Protein 6UMU (pdb70)

Secondary structure (DSSP, 8-state):
-PPPEEE-SEEEEETTS-EEEEEE----SS-EEEEEEE---EEEEEESPP-SS-----SEEEEE-TTSSEEEEEESS--GGG-EEEEEEEEE-SSS-EEEEPPPEEEEEE--

Radius of gyration: 13.95 Å; Cα contacts (8 Å, |Δi|>4): 363; chains: 1; bounding box: 23×40×31 Å

GO terms:
  GO:0004888 transmembrane signaling receptor activity (F, IDA)
  GO:0005886 plasma membrane (C, IDA)
  GO:0038023 signaling receptor activity (F, IDA)
  GO:0050860 negative regulation of T cell receptor signaling pathway (P, IDA)
  GO:0050868 negative regulation of T cell activation (P, IDA)
  GO:0005886 plasma membrane (C, IC)
  GO:0050728 negative regulation of inflammatory response (P, IC)
  GO:0002841 negative regulation of T cell mediated immune response to tumor cell (P, IDA)
  GO:0005515 protein binding (F, IPI)
  GO:0006915 apoptotic process (P, TAS)
  GO:0006959 humoral immune response (P, TAS)
  GO:0005886 plasma membrane (C, TAS)

CATH classification: 2.60.40.10

B-factor: mean 23.41, std 10.54, range [9.98, 69.11]

Foldseek 3Di:
DDWWAKDDQEAEEAAQAKDKIKIFADDDPADKKKFKFFDVTDTQAIPPGDPVDDDDDHQWDWAQDPVRGMIITMGGRDHQVNWGKMWMWMFTPPPDTDIHIHDIHTYGYHYD

InterPro domains:
  IPR003599 Immunoglobulin domain subtype [SM00409] (39-145)
  IPR007110 Immunoglobulin-like domain [PS50835] (35-145)
  IPR013106 Immunoglobulin V-set domain [PF07686] (39-144)
  IPR013106 Immunoglobulin V-set domain [SM00406] (49-125)
  IPR013783 Immunoglobulin-like fold [G3DSA:2.60.40.10] (24-150)
  IPR036179 Immunoglobulin-like domain superfamily [SSF48726] (37-146)
  IPR042379 Programmed cell death protein 1 [PTHR15264] (1-281)

Structure (mmCIF, N/CA/C/O backbone):
data_6UMU
#
_entry.id   6UMU
#
_cell.length_a   46.172
_cell.length_b   46.172
_cell.length_c   89.270
_cell.angle_alpha   90.000
_cell.angle_beta   90.000
_cell.angle_gamma   120.000
#
_symmetry.space_group_name_H-M   'P 32 2 1'
#
loop_
_entity.id
_entity.type
_entity.pdbx_description
1 polymer 'Programmed cell death protein 1'
2 non-polymer 'CHLORIDE ION'
3 water water
#
loop_
_atom_site.group_PDB
_atom_site.id
_atom_site.type_symbol
_atom_site.label_atom_id
_atom_site.label_alt_id
_atom_site.label_comp_id
_atom_site.label_asym_id
_atom_site.label_entity_id
_atom_site.label_seq_id
_atom_site.pdbx_PDB_ins_code
_atom_site.Cartn_x
_atom_site.Cartn_y
_atom_site.Cartn_z
_atom_site.occupancy
_atom_site.B_iso_or_equiv
_atom_site.auth_seq_id
_atom_site.auth_comp_id
_atom_site.auth_asym_id
_atom_site.auth_atom_id
_atom_site.pdbx_PDB_model_num
ATOM 1 N N . MET A 1 1 ? 78.909 75.195 115.710 1.00 37.88 32 MET A N 1
ATOM 2 C CA A MET A 1 1 ? 77.995 74.240 115.087 0.49 30.75 32 MET A CA 1
ATOM 3 C CA B MET A 1 1 ? 77.988 74.230 115.126 0.51 31.28 32 MET A CA 1
ATOM 4 C C . MET A 1 1 ? 78.636 72.854 114.996 1.00 31.86 32 MET A C 1
ATOM 5 O O . MET A 1 1 ? 79.830 72.727 114.713 1.00 33.51 32 MET A O 1
ATOM 14 N N . ASN A 1 2 ? 77.838 71.825 115.236 1.00 27.27 33 ASN A N 1
ATOM 15 C CA . ASN A 1 2 ? 78.278 70.448 115.106 1.00 25.75 33 ASN A CA 1
ATOM 16 C C . ASN A 1 2 ? 77.907 69.965 113.725 1.00 22.88 33 ASN A C 1
ATOM 17 O O . ASN A 1 2 ? 76.936 70.447 113.146 1.00 27.75 33 ASN A O 1
ATOM 22 N N . PRO A 1 3 ? 78.655 68.998 113.179 1.00 18.36 34 PRO A N 1
ATOM 23 C CA A PRO A 1 3 ? 78.235 68.417 111.903 0.47 16.78 34 PRO A CA 1
ATOM 24 C CA B PRO A 1 3 ? 78.196 68.473 111.896 0.53 16.26 34 PRO A CA 1
ATOM 25 C C . PRO A 1 3 ? 76.953 67.611 112.049 1.00 15.80 34 PRO A C 1
ATOM 26 O O . PRO A 1 3 ? 76.706 67.033 113.102 1.00 18.22 34 PRO A O 1
ATOM 33 N N . PRO A 1 4 ? 76.153 67.545 110.992 1.00 14.87 35 PRO A N 1
ATOM 34 C CA . PRO A 1 4 ? 75.029 66.611 110.996 1.00 15.01 35 PRO A CA 1
ATOM 35 C C . PRO A 1 4 ? 75.547 65.175 110.811 1.00 14.70 35 PRO A C 1
ATOM 36 O O . PRO A 1 4 ? 76.677 64.987 110.362 1.00 15.42 35 PRO A O 1
ATOM 40 N N . THR A 1 5 ? 74.718 64.185 111.117 1.00 15.08 36 THR A N 1
ATOM 41 C CA . THR A 1 5 ? 75.023 62.793 110.803 1.00 16.35 36 THR A CA 1
ATOM 42 C C . THR A 1 5 ? 74.028 62.296 109.759 1.00 15.16 36 THR A C 1
ATOM 43 O O . THR A 1 5 ? 72.916 62.814 109.646 1.00 18.63 36 THR A O 1
ATOM 47 N N . PHE A 1 6 ? 74.431 61.308 108.976 1.00 14.36 37 PHE A N 1
ATOM 48 C CA . PHE A 1 6 ? 73.640 60.887 107.830 1.00 13.70 37 PHE A CA 1
ATOM 49 C C . PHE A 1 6 ? 73.624 59.369 107.792 1.00 14.15 37 PHE A C 1
ATOM 50 O O . PHE A 1 6 ? 74.684 58.740 107.782 1.00 17.72 37 PHE A O 1
ATOM 58 N N . SER A 1 7 ? 72.431 58.785 107.767 1.00 14.16 38 SER A N 1
ATOM 59 C CA A SER A 1 7 ? 72.288 57.343 107.907 0.56 15.15 38 SER A CA 1
ATOM 60 C CA B SER A 1 7 ? 72.260 57.348 107.941 0.16 15.76 38 SER A CA 1
ATOM 61 C CA C SER A 1 7 ? 72.263 57.344 107.930 0.28 15.41 38 SER A CA 1
ATOM 62 C C . SER A 1 7 ? 71.160 56.826 107.016 1.00 14.91 38 SER A C 1
ATOM 63 O O . SER A 1 7 ? 70.289 57.574 106.613 1.00 15.97 38 SER A O 1
ATOM 70 N N . PRO A 1 8 ? 71.197 55.524 106.669 1.00 16.19 39 PRO A N 1
ATOM 71 C CA . PRO A 1 8 ? 72.243 54.535 106.948 1.00 16.60 39 PRO A CA 1
ATOM 72 C C . PRO A 1 8 ? 73.419 54.778 106.016 1.00 15.97 39 PRO A C 1
ATOM 73 O O . PRO A 1 8 ? 73.264 55.425 104.971 1.00 16.75 39 PRO A O 1
ATOM 77 N N . ALA A 1 9 ? 74.581 54.258 106.377 1.00 16.67 40 ALA A N 1
ATOM 78 C CA . ALA A 1 9 ? 75.768 54.444 105.561 1.00 16.37 40 ALA A CA 1
ATOM 79 C C . ALA A 1 9 ? 75.627 53.797 104.190 1.00 15.01 40 ALA A C 1
ATOM 80 O O . ALA A 1 9 ? 76.222 54.262 103.222 1.00 15.34 40 ALA A O 1
ATOM 82 N N . LEU A 1 10 ? 74.855 52.717 104.120 1.00 15.59 41 LEU A N 1
ATOM 83 C CA . LEU A 1 10 ? 74.588 52.042 102.856 1.00 15.63 41 LEU A CA 1
ATOM 84 C C . LEU A 1 10 ? 73.105 51.734 102.800 1.00 14.98 41 LEU A C 1
ATOM 85 O O . LEU A 1 10 ? 72.569 51.088 103.699 1.00 18.14 41 LEU A O 1
ATOM 90 N N . LEU A 1 11 ? 72.452 52.211 101.750 1.00 14.97 42 LEU A N 1
ATOM 91 C CA . LEU A 1 11 ? 71.040 51.961 101.525 1.00 15.55 42 LEU A CA 1
ATOM 92 C C . LEU A 1 11 ? 70.899 51.271 100.172 1.00 14.15 42 LEU A C 1
ATOM 93 O O . LEU A 1 11 ? 71.321 51.808 99.151 1.00 15.43 42 LEU A O 1
ATOM 98 N N . VAL A 1 12 ? 70.315 50.078 100.172 1.00 15.80 43 VAL A N 1
ATOM 99 C CA . VAL A 1 12 ? 70.124 49.313 98.949 1.00 16.71 43 VAL A CA 1
ATOM 100 C C . VAL A 1 12 ? 68.630 49.186 98.706 1.00 16.06 43 VAL A C 1
ATOM 101 O O . VAL A 1 12 ? 67.887 48.701 99.568 1.00 19.81 43 VAL A O 1
ATOM 105 N N . VAL A 1 13 ? 68.188 49.625 97.535 1.00 15.96 44 VAL A N 1
ATOM 106 C CA . VAL A 1 13 ? 66.786 49.525 97.156 1.00 16.74 44 VAL A CA 1
ATOM 107 C C . VAL A 1 13 ? 66.691 49.006 95.727 1.00 16.45 44 VAL A C 1
ATOM 108 O O . VAL A 1 13 ? 67.665 49.018 94.985 1.00 19.18 44 VAL A O 1
ATOM 112 N N A THR A 1 14 ? 65.497 48.571 95.351 0.71 16.45 45 THR A N 1
ATOM 113 N N B THR A 1 14 ? 65.522 48.507 95.349 0.29 19.88 45 THR A N 1
ATOM 114 C CA A THR A 1 14 ? 65.228 48.128 93.991 0.71 18.16 45 THR A CA 1
ATOM 115 C CA B THR A 1 14 ? 65.315 48.117 93.963 0.29 21.66 45 THR A CA 1
ATOM 116 C C A THR A 1 14 ? 64.713 49.293 93.160 0.71 17.67 45 THR A C 1
ATOM 117 C C B THR A 1 14 ? 64.831 49.328 93.188 0.29 19.03 45 THR A C 1
ATOM 118 O O A THR A 1 14 ? 63.957 50.122 93.664 0.71 15.17 45 THR A O 1
ATOM 119 O O B THR A 1 14 ? 64.225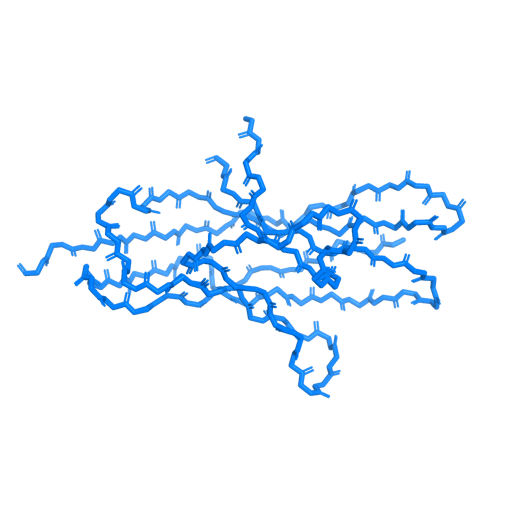 50.234 93.760 0.29 25.66 45 THR A O 1
ATOM 126 N N A GLU A 1 15 ? 65.114 49.353 91.891 0.71 17.63 46 GLU A N 1
ATOM 127 N N B GLU A 1 15 ? 65.079 49.332 91.912 0.29 19.95 46 GLU A N 1
ATOM 128 C CA A GLU A 1 15 ? 64.605 50.416 91.037 0.71 18.78 46 GLU A CA 1
ATOM 129 C CA B GLU A 1 15 ? 64.579 50.340 91.043 0.29 19.89 46 GLU A CA 1
ATOM 130 C C A GLU A 1 15 ? 63.082 50.480 91.088 0.71 16.75 46 GLU A C 1
ATOM 131 C C B GLU A 1 15 ? 63.075 50.471 91.126 0.29 18.27 46 GLU A C 1
ATOM 132 O O A GLU A 1 15 ? 62.386 49.461 91.045 0.71 18.68 46 GLU A O 1
ATOM 133 O O B GLU A 1 15 ? 62.393 49.480 91.117 0.29 21.67 46 GLU A O 1
ATOM 144 N N . GLY A 1 16 ? 62.578 51.700 91.211 1.00 16.83 47 GLY A N 1
ATOM 145 C CA . GLY A 1 16 ? 61.157 51.931 91.349 1.00 17.00 47 GLY A CA 1
ATOM 146 C C . GLY A 1 16 ? 60.739 52.183 92.791 1.00 16.71 47 GLY A C 1
ATOM 147 O O . GLY A 1 16 ? 59.705 52.807 93.037 1.00 17.82 47 GLY A O 1
ATOM 148 N N . ASP A 1 17 ? 61.524 51.706 93.758 1.00 16.20 48 ASP A N 1
ATOM 149 C CA . ASP A 1 17 ? 61.227 51.956 95.169 1.00 14.96 48 ASP A CA 1
ATOM 150 C C . ASP A 1 17 ? 61.540 53.383 95.542 1.00 14.98 48 ASP A C 1
ATOM 151 O O . ASP A 1 17 ? 62.274 54.085 94.853 1.00 17.23 48 ASP A O 1
ATOM 156 N N . ASN A 1 18 ? 61.035 53.812 96.688 1.00 14.25 49 ASN A N 1
ATOM 157 C CA A ASN A 1 18 ? 61.504 55.031 97.329 0.79 14.54 49 ASN A CA 1
ATOM 158 C CA B ASN A 1 18 ? 61.547 55.049 97.237 0.21 15.93 49 ASN 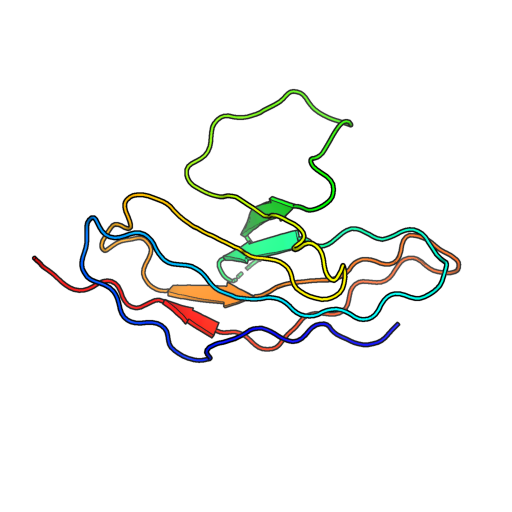A CA 1
ATOM 159 C C . ASN A 1 18 ? 62.763 54.746 98.109 1.00 14.83 49 ASN A C 1
ATOM 160 O O . ASN A 1 18 ? 63.021 53.609 98.464 1.00 16.68 49 ASN A O 1
ATOM 169 N N . ALA A 1 19 ? 63.545 55.770 98.395 1.00 14.97 50 ALA A N 1
ATOM 170 C CA . ALA A 1 19 ? 64.733 55.609 99.215 1.00 15.39 50 ALA A CA 1
ATOM 171 C C . ALA A 1 19 ? 64.804 56.796 100.149 1.00 13.56 50 ALA A C 1
ATOM 172 O O . ALA A 1 19 ? 64.684 57.940 99.717 1.00 16.01 50 ALA A O 1
ATOM 174 N N . THR A 1 20 ? 65.032 56.531 101.430 1.00 12.96 51 THR A N 1
ATOM 175 C CA . THR A 1 20 ? 65.076 57.587 102.423 1.00 13.04 51 THR A CA 1
ATOM 176 C C . THR A 1 20 ? 66.290 57.466 103.330 1.00 12.69 51 THR A C 1
ATOM 177 O O . THR A 1 20 ? 66.484 56.453 103.997 1.00 14.73 51 THR A O 1
ATOM 181 N N . PHE A 1 21 ? 67.099 58.517 103.341 1.00 12.45 52 PHE A N 1
ATOM 182 C CA . PHE A 1 21 ? 68.149 58.690 104.333 1.00 12.35 52 PHE A CA 1
ATOM 183 C C . PHE A 1 21 ? 67.637 59.574 105.461 1.00 11.78 52 PHE A C 1
ATOM 184 O O . PHE A 1 21 ? 66.713 60.363 105.272 1.00 13.68 52 PHE A O 1
ATOM 192 N N . THR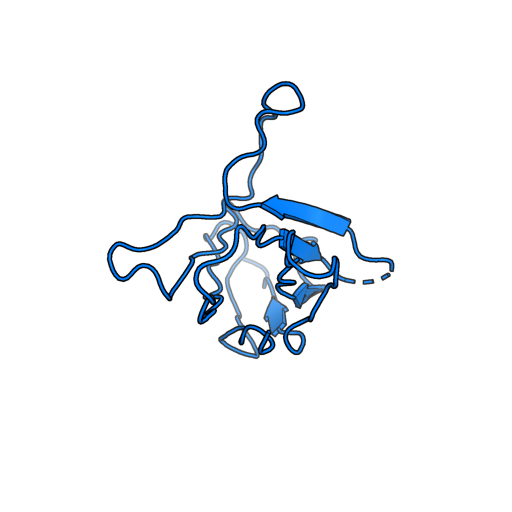 A 1 22 ? 68.267 59.457 106.624 1.00 13.11 53 THR A N 1
ATOM 193 C CA . THR A 1 22 ? 67.961 60.342 107.741 1.00 14.27 53 THR A CA 1
ATOM 194 C C . THR A 1 22 ? 69.175 61.189 108.078 1.00 13.81 53 THR A C 1
ATOM 195 O O . THR A 1 22 ? 70.271 60.66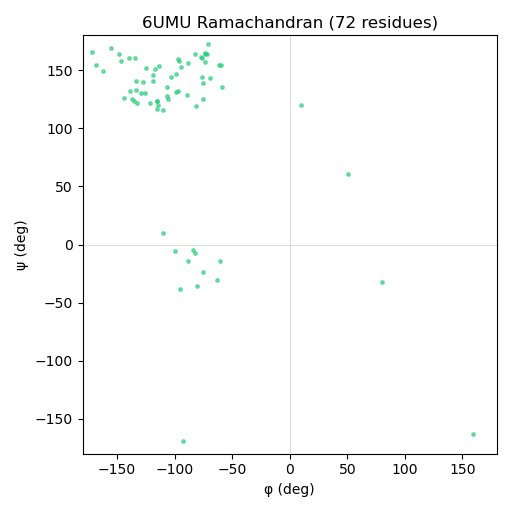5 108.336 1.00 14.96 53 THR A O 1
ATOM 199 N N . CYS A 1 23 ? 68.980 62.502 108.044 1.00 14.25 54 CYS A N 1
ATOM 200 C CA A CYS A 1 23 ? 69.994 63.454 108.488 0.71 15.23 54 CYS A CA 1
ATOM 201 C CA B CYS A 1 23 ? 69.994 63.439 108.493 0.29 15.64 54 CYS A CA 1
ATOM 202 C C . CYS A 1 23 ? 69.602 63.910 109.883 1.00 15.35 54 CYS A C 1
ATOM 203 O O . CYS A 1 23 ? 68.469 64.334 110.093 1.00 18.07 54 CYS A O 1
ATOM 208 N N . SER A 1 24 ? 70.526 63.806 110.831 1.00 15.37 55 SER A N 1
ATOM 209 C CA A SER A 1 24 ? 70.266 64.254 112.192 0.78 15.56 55 SER A CA 1
ATOM 210 C CA B SER A 1 24 ? 70.282 64.241 112.201 0.22 20.24 55 SER A CA 1
ATOM 211 C C . SER A 1 24 ? 71.142 65.460 112.496 1.00 16.48 55 SER A C 1
ATOM 212 O O . SER A 1 24 ? 72.350 65.437 112.281 1.00 17.81 55 SER A O 1
ATOM 217 N N . PHE A 1 25 ? 70.531 66.530 112.985 1.00 15.78 56 PHE A N 1
ATOM 218 C CA . PHE A 1 25 ? 71.276 67.759 113.197 1.00 14.92 56 PHE A CA 1
ATOM 219 C C . PHE A 1 25 ? 70.784 68.461 114.429 1.00 17.96 56 PHE A C 1
ATOM 220 O O . PHE A 1 25 ? 69.590 68.729 114.551 1.00 19.12 56 PHE A O 1
ATOM 228 N N . SER A 1 26 ? 71.717 68.753 115.329 1.00 18.02 57 SER A N 1
ATOM 229 C CA A SER A 1 26 ? 71.423 69.491 116.554 0.77 22.72 57 SER A CA 1
ATOM 230 C CA B SER A 1 26 ? 71.420 69.486 116.550 0.23 23.72 57 SER A CA 1
ATOM 231 C C . SER A 1 26 ? 71.786 70.943 116.340 1.00 23.95 57 SER A C 1
ATOM 232 O O . SER A 1 26 ? 72.963 71.288 116.247 1.00 28.67 57 SER A O 1
ATOM 237 N N . ASN A 1 27 ? 70.768 71.791 116.263 1.00 24.93 58 ASN A N 1
ATOM 238 C CA . ASN A 1 27 ? 70.970 73.202 115.979 1.00 24.89 58 ASN A CA 1
ATOM 239 C C . ASN A 1 27 ? 71.354 73.991 117.220 1.00 23.37 58 ASN A C 1
ATOM 240 O O . ASN A 1 27 ? 71.189 73.518 118.344 1.00 27.11 58 ASN A O 1
ATOM 244 N N . THR A 1 28 ? 71.881 75.192 117.011 1.00 22.79 59 THR A N 1
ATOM 245 C CA . THR A 1 28 ? 72.007 76.168 118.077 1.00 24.12 59 THR A CA 1
ATOM 246 C C . THR A 1 28 ? 70.733 76.974 117.958 1.00 19.72 59 THR A C 1
ATOM 247 O O . THR A 1 28 ? 69.822 76.582 117.228 1.00 26.47 59 THR A O 1
ATOM 250 N N . SER A 1 29 ? 70.659 78.091 118.656 1.00 23.62 60 SER A N 1
ATOM 251 C CA A SER A 1 29 ? 69.477 78.931 118.566 0.91 29.40 60 SER A CA 1
ATOM 252 C CA B SER A 1 29 ? 69.495 78.964 118.584 0.09 26.73 60 SER A CA 1
ATOM 253 C C . SER A 1 29 ? 69.462 79.724 117.267 1.00 24.75 60 SER A C 1
ATOM 254 O O . SER A 1 29 ? 68.482 80.399 116.961 1.00 28.56 60 SER A O 1
ATOM 259 N N . GLU A 1 30 ? 70.541 79.620 116.497 1.00 20.99 61 GLU A N 1
ATOM 260 C CA . GLU A 1 30 ? 70.682 80.431 115.297 1.00 22.03 61 GLU A CA 1
ATOM 261 C C . GLU A 1 30 ? 70.069 79.789 114.059 1.00 17.74 61 GLU A C 1
ATOM 262 O O . GLU A 1 30 ? 69.922 78.569 113.979 1.00 17.86 61 GLU A O 1
ATOM 267 N N . SER A 1 31 ? 69.721 80.633 113.095 1.00 18.16 62 SER A N 1
ATOM 268 C CA A SER A 1 31 ? 69.160 80.196 111.815 0.84 17.43 62 SER A CA 1
ATOM 269 C CA B SER A 1 31 ? 69.143 80.170 111.842 0.16 17.49 62 SER A CA 1
ATOM 270 C C . SER A 1 31 ? 70.110 79.264 111.090 1.00 14.71 62 SER A C 1
ATOM 271 O O . SER A 1 31 ? 71.315 79.448 111.147 1.00 15.97 62 SER A O 1
ATOM 276 N N . PHE A 1 32 ? 69.559 78.286 110.382 1.00 14.78 63 PHE A N 1
ATOM 277 C CA . PHE A 1 32 ? 70.374 77.366 109.612 1.00 13.93 63 PHE A CA 1
ATOM 278 C C . PHE A 1 32 ? 69.632 76.896 108.376 1.00 13.38 63 PHE A C 1
ATOM 279 O O . PHE A 1 32 ? 68.421 77.053 108.270 1.00 14.28 63 PHE A O 1
ATOM 287 N N . VAL A 1 33 ? 70.387 76.321 107.449 1.00 13.89 64 VAL A N 1
ATOM 288 C CA . VAL A 1 33 ? 69.842 75.618 106.293 1.00 13.59 64 VAL A CA 1
ATOM 289 C C . VAL A 1 33 ? 70.497 74.244 106.268 1.00 12.85 64 VAL A C 1
ATOM 290 O O . VAL A 1 33 ? 71.683 74.104 106.576 1.00 14.71 64 VAL A O 1
ATOM 294 N N . LEU A 1 34 ? 69.709 73.230 105.941 1.00 13.31 65 LEU A N 1
ATOM 295 C CA A LEU A 1 34 ? 70.221 71.884 105.802 0.73 13.54 65 LEU A CA 1
ATOM 296 C CA B LEU A 1 34 ? 70.206 71.869 105.784 0.27 16.45 65 LEU A CA 1
ATOM 297 C C . LEU A 1 34 ? 70.026 71.455 104.347 1.00 14.47 65 LEU A C 1
ATOM 298 O O . LEU A 1 34 ? 68.898 71.352 103.873 1.00 17.15 65 LEU A O 1
ATOM 307 N N . ASN A 1 35 ? 71.133 71.229 103.651 1.00 14.31 66 ASN A N 1
ATOM 308 C CA . ASN A 1 35 ? 71.105 70.858 102.249 1.00 15.36 66 ASN A CA 1
ATOM 309 C C . ASN A 1 35 ? 71.382 69.361 102.106 1.00 14.40 66 ASN A C 1
ATOM 310 O O . ASN A 1 35 ? 72.203 68.783 102.842 1.00 16.44 66 ASN A O 1
ATOM 315 N N . TRP A 1 36 ? 70.722 68.738 101.138 1.00 12.75 67 TRP A N 1
ATOM 316 C CA . TRP A 1 36 ? 71.006 67.362 100.746 1.00 12.34 67 TRP A CA 1
ATOM 317 C C . TRP A 1 36 ? 71.748 67.412 99.428 1.00 12.12 67 TRP A C 1
ATOM 318 O O . TRP A 1 36 ? 71.255 68.022 98.487 1.00 12.76 67 TRP A O 1
ATOM 329 N N . TYR A 1 37 ? 72.924 66.784 99.370 1.00 12.48 68 TYR A N 1
ATOM 330 C CA . TYR A 1 37 ? 73.749 66.782 98.173 1.00 13.15 68 TYR A CA 1
ATOM 331 C C . TYR A 1 37 ? 73.969 65.385 97.631 1.00 12.46 68 TYR A C 1
ATOM 332 O O . TYR A 1 37 ? 74.116 64.411 98.386 1.00 13.68 68 TYR A O 1
ATOM 341 N N . ARG A 1 38 ? 74.047 65.292 96.309 1.00 13.12 69 ARG A N 1
ATOM 342 C CA . ARG A 1 38 ? 74.641 64.137 95.662 1.00 13.65 69 ARG A CA 1
ATOM 343 C C . ARG A 1 38 ? 76.071 64.515 95.332 1.00 15.57 69 ARG A C 1
ATOM 344 O O . ARG A 1 38 ? 76.319 65.587 94.782 1.00 17.91 69 ARG A O 1
ATOM 352 N N . MET A 1 39 ? 77.005 63.634 95.676 1.00 16.93 70 MET A N 1
ATOM 353 C CA A MET A 1 39 ? 78.443 63.891 95.587 0.74 19.88 70 MET A CA 1
ATOM 354 C CA B MET A 1 39 ? 78.408 63.972 95.506 0.26 25.11 70 MET A CA 1
ATOM 355 C C . MET A 1 39 ? 79.055 63.153 94.403 1.00 24.24 70 MET A C 1
ATOM 356 O O . MET A 1 39 ? 78.519 62.145 93.955 1.00 26.67 70 MET A O 1
ATOM 365 N N . GLN A 1 44 ? 82.467 67.453 93.351 1.00 65.58 75 GLN A N 1
ATOM 366 C CA . GLN A 1 44 ? 81.558 68.591 93.278 1.00 64.14 75 GLN A CA 1
ATOM 367 C C . GLN A 1 44 ? 80.156 68.203 93.734 1.00 61.67 75 GLN A C 1
ATOM 368 O O . GLN A 1 44 ? 79.533 67.314 93.156 1.00 59.81 75 GLN A O 1
ATOM 370 N N . PRO A 1 45 ? 79.659 68.865 94.784 1.00 47.65 76 PRO A N 1
ATOM 371 C CA . PRO A 1 45 ? 78.326 68.582 95.323 1.00 41.79 76 PRO A CA 1
ATOM 372 C C . PRO A 1 45 ? 77.209 69.141 94.450 1.00 34.74 76 PRO A C 1
ATOM 373 O O . PRO A 1 45 ? 77.317 70.261 93.947 1.00 37.41 76 PRO A O 1
ATOM 377 N N . ASP A 1 46 ? 76.148 68.364 94.274 1.00 27.61 77 ASP A N 1
ATOM 378 C CA . ASP A 1 46 ? 74.960 68.844 93.585 1.00 25.29 77 ASP A CA 1
ATOM 379 C C . ASP A 1 46 ? 73.819 68.890 94.596 1.00 19.12 77 ASP A C 1
ATOM 380 O O . ASP A 1 46 ? 73.450 67.872 95.183 1.00 17.09 77 ASP A O 1
ATOM 384 N N . LYS A 1 47 ? 73.265 70.077 94.812 1.00 18.13 78 LYS A N 1
ATOM 385 C CA . LYS A 1 47 ? 72.205 70.235 95.798 1.00 18.66 78 LYS A CA 1
ATOM 386 C C . LYS A 1 47 ? 70.900 69.679 95.2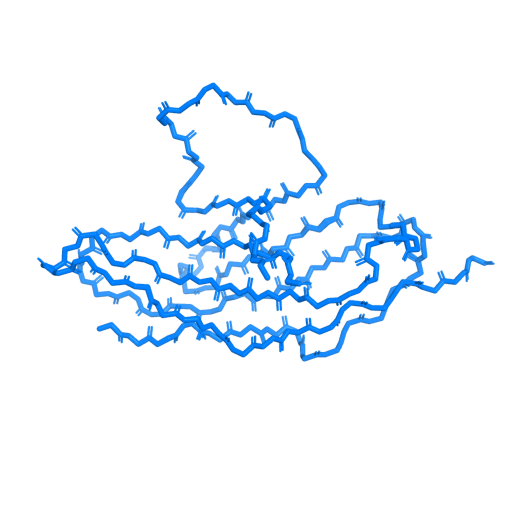52 1.00 17.91 78 LYS A C 1
ATOM 387 O O . LYS A 1 47 ? 70.459 70.061 94.175 1.00 23.29 78 LYS A O 1
ATOM 392 N N . LEU A 1 48 ? 70.300 68.761 95.995 1.00 14.93 79 LEU A N 1
ATOM 393 C CA . LEU A 1 48 ? 69.061 68.106 95.585 1.00 14.87 79 LEU A CA 1
ATOM 394 C C . LEU A 1 48 ? 67.813 68.749 96.155 1.00 15.07 79 LEU A C 1
ATOM 395 O O . LEU A 1 48 ? 66.782 68.816 95.495 1.00 17.12 79 LEU A O 1
ATOM 400 N N . ALA A 1 49 ? 67.907 69.182 97.401 1.00 15.22 80 ALA A N 1
ATOM 401 C CA . ALA A 1 49 ? 66.769 69.690 98.152 1.00 14.17 80 ALA A CA 1
ATOM 402 C C . ALA A 1 49 ? 67.304 70.274 99.444 1.00 13.34 80 ALA A C 1
ATOM 403 O O . ALA A 1 49 ? 68.460 70.050 99.797 1.00 14.84 80 ALA A O 1
ATOM 405 N N . ALA A 1 50 ? 66.476 71.050 100.129 1.00 14.26 81 ALA A N 1
ATOM 406 C CA . ALA A 1 50 ? 66.912 71.740 101.333 1.00 15.46 81 ALA A CA 1
ATOM 407 C C . ALA A 1 50 ? 65.792 71.876 102.346 1.00 13.84 81 ALA A C 1
ATOM 408 O O . ALA A 1 50 ? 64.607 71.836 101.996 1.00 14.92 81 ALA A O 1
ATOM 410 N N . PHE A 1 51 ? 66.194 72.068 103.599 1.00 14.65 82 PHE A N 1
ATOM 411 C CA . PHE A 1 51 ? 65.325 72.541 104.665 1.00 15.78 82 PHE A CA 1
ATOM 412 C C . PHE A 1 51 ? 65.901 73.845 105.213 1.00 15.26 82 PHE A C 1
ATOM 413 O O . PHE A 1 51 ? 67.093 73.937 105.446 1.00 17.78 82 PHE A O 1
ATOM 421 N N A PRO A 1 52 ? 65.057 74.863 105.424 0.78 13.97 83 PRO A N 1
ATOM 422 N N B PRO A 1 52 ? 65.052 74.862 105.416 0.22 19.74 83 PRO A N 1
ATOM 423 C CA A PRO A 1 52 ? 63.649 74.965 105.036 0.78 14.86 83 PRO A CA 1
ATOM 424 C CA B PRO A 1 52 ? 63.634 74.855 105.058 0.22 20.73 83 PRO A CA 1
ATOM 425 C C A PRO A 1 52 ? 63.534 74.923 103.518 0.78 15.20 83 PRO A C 1
ATOM 426 C C B PRO A 1 52 ? 63.513 74.970 103.550 0.22 20.60 83 PRO A C 1
ATOM 427 O O A PRO A 1 52 ? 64.534 75.084 102.806 0.78 17.31 83 PRO A O 1
ATOM 428 O O B PRO A 1 52 ? 64.504 75.290 102.883 0.22 16.75 83 PRO A O 1
ATOM 435 N N . GLU A 1 53 ? 62.333 74.688 103.015 1.00 19.02 84 GLU A N 1
ATOM 436 C CA A GLU A 1 53 ? 62.118 74.820 101.583 0.78 22.42 84 GLU A CA 1
ATOM 437 C CA B GLU A 1 53 ? 62.129 74.823 101.582 0.22 23.88 84 GLU A CA 1
ATOM 438 C C . GLU A 1 53 ? 62.522 76.236 101.167 1.00 23.36 84 GLU A C 1
ATOM 439 O O . GLU A 1 53 ? 62.190 77.212 101.837 1.00 23.62 84 GLU A O 1
ATOM 444 N N . ASP A 1 54 ? 63.268 76.331 100.081 1.00 21.43 85 ASP A N 1
ATOM 445 C CA A ASP A 1 54 ? 63.823 77.599 99.639 0.50 21.48 85 ASP A CA 1
ATOM 446 C CA B ASP A 1 54 ? 63.823 77.599 99.639 0.50 21.47 85 ASP A CA 1
ATOM 447 C C . ASP A 1 54 ? 62.725 78.547 99.165 1.00 21.13 85 ASP A C 1
ATOM 448 O O . ASP A 1 54 ? 61.949 78.209 98.274 1.00 25.20 85 ASP A O 1
ATOM 454 N N . ARG A 1 55 ? 62.665 79.733 99.766 1.00 20.17 86 ARG A N 1
ATOM 455 C CA . ARG A 1 55 ? 61.711 80.764 99.362 1.00 20.70 86 ARG A CA 1
ATOM 456 C C . ARG A 1 55 ? 62.392 81.958 98.685 1.00 20.61 86 ARG A C 1
ATOM 457 O O . ARG A 1 55 ? 61.763 82.988 98.452 1.00 22.95 86 ARG A O 1
ATOM 461 N N . SER A 1 56 ? 63.678 81.824 98.373 1.00 17.97 87 SER A N 1
ATOM 462 C CA . SER A 1 56 ? 64.399 82.880 97.670 1.00 17.63 87 SER A CA 1
ATOM 463 C C . SER A 1 56 ? 64.296 82.740 96.160 1.00 17.95 87 SER A C 1
ATOM 464 O O . SER A 1 56 ? 64.635 83.665 95.428 1.00 20.78 87 SER A O 1
ATOM 467 N N . GLN A 1 57 ? 63.852 81.572 95.705 1.00 18.09 88 GLN A N 1
ATOM 468 C CA . GLN A 1 57 ? 63.696 81.272 94.289 1.00 19.08 88 GLN A CA 1
ATOM 469 C C . GLN A 1 57 ? 62.354 80.595 94.076 1.00 19.03 88 GLN A C 1
ATOM 470 O O . GLN A 1 57 ? 61.787 80.040 95.023 1.00 20.77 88 GLN A O 1
ATOM 476 N N . PRO A 1 58 ? 61.852 80.600 92.827 1.00 21.31 89 PRO A N 1
ATOM 477 C CA . PRO A 1 58 ? 60.590 79.906 92.557 1.00 23.52 89 PRO A CA 1
ATOM 47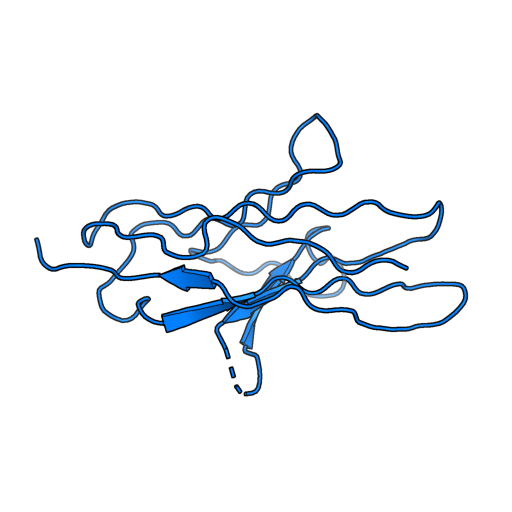8 C C . PRO A 1 58 ? 60.665 78.422 92.888 1.00 26.08 89 PRO A C 1
ATOM 479 O O . PRO A 1 58 ? 61.745 77.831 92.863 1.00 25.02 89 PRO A O 1
ATOM 483 N N . GLY A 1 59 ? 59.515 77.833 93.186 1.00 26.56 90 GLY A N 1
ATOM 484 C CA . GLY A 1 59 ? 59.443 76.416 93.473 1.00 28.69 90 GLY A CA 1
ATOM 485 C C . GLY A 1 59 ? 59.880 75.596 92.278 1.00 27.73 90 GLY A C 1
ATOM 486 O O . GLY A 1 59 ? 59.812 76.050 91.128 1.00 30.52 90 GLY A O 1
ATOM 487 N N . GLN A 1 60 ? 60.346 74.387 92.555 1.00 30.58 91 GLN A N 1
ATOM 488 C CA . GLN A 1 60 ? 60.777 73.483 91.507 1.00 32.88 91 GLN A CA 1
ATOM 489 C C . GLN A 1 60 ? 60.198 72.101 91.759 1.00 35.00 91 GLN A C 1
ATOM 490 O O . GLN A 1 60 ? 60.118 71.649 92.899 1.00 36.65 91 GLN A O 1
ATOM 492 N N . ASP A 1 61 ? 59.775 71.443 90.688 1.00 32.54 92 ASP A N 1
ATOM 493 C CA . ASP A 1 61 ? 59.289 70.075 90.779 1.00 33.32 92 ASP A CA 1
ATOM 494 C C . ASP A 1 61 ? 60.488 69.159 90.930 1.00 33.55 92 ASP A C 1
ATOM 495 O O . ASP A 1 61 ? 61.544 69.405 90.352 1.00 38.12 92 ASP A O 1
ATOM 499 N N . SER A 1 62 ? 60.331 68.095 91.704 1.00 31.37 93 SER A N 1
ATOM 500 C CA . SER A 1 62 ? 61.484 67.293 92.067 1.00 29.30 93 SER A CA 1
ATOM 501 C C . SER A 1 62 ? 61.095 65.911 92.569 1.00 26.29 93 SER A C 1
ATOM 502 O O . SER A 1 62 ? 60.028 65.746 93.153 1.00 28.27 93 SER A O 1
ATOM 505 N N . ARG A 1 63 ? 61.963 64.926 92.342 1.00 20.30 94 ARG A N 1
ATOM 506 C CA . ARG A 1 63 ? 61.815 63.616 92.977 1.00 17.72 94 ARG A CA 1
ATOM 507 C C . ARG A 1 63 ? 62.415 63.607 94.374 1.00 15.29 94 ARG A C 1
ATOM 508 O O . ARG A 1 63 ? 62.303 62.615 95.078 1.00 17.63 94 ARG A O 1
ATOM 516 N N . PHE A 1 64 ? 63.042 64.712 94.767 1.00 15.48 95 PHE A N 1
ATOM 517 C CA A PHE A 1 64 ? 63.802 64.764 96.008 0.60 15.40 95 PHE A CA 1
ATOM 518 C CA B PHE A 1 64 ? 63.803 64.784 96.013 0.40 16.16 95 PHE A CA 1
ATOM 519 C C . PHE A 1 64 ? 63.115 65.661 97.029 1.00 16.60 95 PHE A C 1
ATOM 520 O O . PHE A 1 64 ? 62.652 66.756 96.706 1.00 21.26 95 PHE A O 1
ATOM 535 N N . ARG A 1 65 ? 63.058 65.186 98.264 1.00 15.57 96 ARG A N 1
ATOM 536 C CA A ARG A 1 65 ? 62.362 65.896 99.317 0.74 19.49 96 ARG A CA 1
ATOM 537 C CA B ARG A 1 65 ? 62.462 65.896 99.317 0.26 19.09 96 ARG A CA 1
ATOM 538 C C . ARG A 1 65 ? 63.220 65.897 100.582 1.00 15.94 96 ARG A C 1
ATOM 539 O O . ARG A 1 65 ? 63.883 64.905 100.880 1.00 15.74 96 ARG A O 1
ATOM 554 N N . VAL A 1 66 ? 63.208 67.013 101.311 1.00 16.57 97 VAL A N 1
ATOM 555 C CA . VAL A 1 66 ? 63.741 67.064 102.662 1.00 15.24 97 VAL A CA 1
ATOM 556 C C . VAL A 1 66 ? 62.600 67.464 103.566 1.00 15.96 97 VAL A C 1
ATOM 557 O O . VAL A 1 66 ? 61.918 68.460 103.320 1.00 17.51 97 VAL A O 1
ATOM 561 N N A THR A 1 67 ? 62.352 66.673 104.602 0.48 15.93 98 THR A N 1
ATOM 562 N N B THR A 1 67 ? 62.398 66.700 104.623 0.52 13.91 98 THR A N 1
ATOM 563 C CA A THR A 1 67 ? 61.291 66.993 105.553 0.48 22.15 98 THR A CA 1
ATOM 564 C CA B THR A 1 67 ? 61.323 66.996 105.538 0.52 14.20 98 THR A CA 1
ATOM 565 C C A THR A 1 67 ? 61.769 66.857 106.982 0.48 17.38 98 THR A C 1
ATOM 566 C C B THR A 1 67 ? 61.861 66.907 106.954 0.52 14.38 98 THR A C 1
ATOM 567 O O A THR A 1 67 ? 62.313 65.826 107.373 0.48 19.03 98 THR A O 1
ATOM 568 O O B THR A 1 67 ? 62.591 65.981 107.291 0.52 17.26 98 THR A O 1
ATOM 575 N N . GLN A 1 68 ? 61.522 67.891 107.773 1.00 16.48 99 GLN A N 1
ATOM 576 C CA . GLN A 1 68 ? 61.857 67.853 109.172 1.00 15.12 99 GLN A CA 1
ATOM 577 C C . GLN A 1 68 ? 60.842 66.993 109.896 1.00 16.11 99 GLN A C 1
ATOM 578 O O . GLN A 1 68 ? 59.647 67.216 109.763 1.00 18.16 99 GLN A O 1
ATOM 584 N N . LEU A 1 69 ? 61.301 66.004 110.655 1.00 15.04 100 LEU A N 1
ATOM 585 C CA . LEU A 1 69 ? 60.383 65.158 111.409 1.00 16.78 100 LEU A CA 1
ATOM 586 C C . LEU A 1 69 ? 59.901 65.913 112.646 1.00 17.14 100 LEU A C 1
ATOM 587 O O . LEU A 1 69 ? 60.516 66.901 113.061 1.00 18.94 100 LEU A O 1
ATOM 592 N N . PRO A 1 70 ? 58.788 65.471 113.241 1.00 18.27 101 PRO A N 1
ATOM 593 C CA . PRO A 1 70 ? 58.231 66.199 114.382 1.00 21.55 101 PRO A CA 1
ATOM 594 C C . PRO A 1 70 ? 59.154 66.304 115.582 1.00 23.89 101 PRO A C 1
ATOM 595 O O . PRO A 1 70 ? 58.879 67.123 116.438 1.00 28.28 101 PRO A O 1
ATOM 599 N N . ASN A 1 71 ? 60.227 65.534 115.661 1.00 22.60 102 ASN A N 1
ATOM 600 C CA . ASN A 1 71 ? 61.164 65.749 116.763 1.00 22.20 102 ASN A CA 1
ATOM 601 C C . ASN A 1 71 ? 62.156 66.893 116.510 1.00 19.28 102 ASN A C 1
ATOM 602 O O . ASN A 1 71 ? 62.906 67.290 117.402 1.00 21.80 102 ASN A O 1
ATOM 607 N N . GLY A 1 72 ? 62.147 67.435 115.297 1.00 18.77 103 GLY A N 1
ATOM 608 C CA . GLY A 1 72 ? 62.990 68.571 114.963 1.00 19.17 103 GLY A CA 1
ATOM 609 C C . GLY A 1 72 ? 64.439 68.256 114.648 1.00 18.04 103 GLY A C 1
ATOM 610 O O . GLY A 1 72 ? 65.039 68.934 113.819 1.00 22.76 103 GLY A O 1
ATOM 611 N N . ARG A 1 73 ? 64.987 67.225 115.281 1.00 18.37 104 ARG A N 1
ATOM 612 C CA . ARG A 1 73 ? 66.385 66.830 115.106 1.00 19.14 104 ARG A CA 1
ATOM 613 C C . ARG A 1 73 ? 66.619 66.005 113.853 1.00 17.14 104 ARG A C 1
ATOM 614 O O . ARG A 1 73 ? 67.673 66.097 113.234 1.00 17.80 104 ARG A O 1
ATOM 622 N N . ASP A 1 74 ? 65.656 65.158 113.516 1.00 17.04 105 ASP A N 1
ATOM 623 C CA . ASP A 1 74 ? 65.801 64.283 112.363 1.00 15.90 105 ASP A CA 1
ATOM 624 C C . ASP A 1 74 ? 65.086 64.831 111.154 1.00 14.57 105 ASP A C 1
ATOM 625 O O . ASP A 1 74 ? 64.027 65.455 111.280 1.00 15.84 105 ASP A O 1
ATOM 630 N N . PHE A 1 75 ? 65.675 64.566 109.987 1.00 13.84 106 PHE A N 1
ATOM 631 C CA . PHE A 1 75 ? 65.158 65.007 108.704 1.00 14.06 106 PHE A CA 1
ATOM 632 C C . PHE A 1 75 ? 65.202 63.831 107.744 1.00 14.26 106 PHE A C 1
ATOM 633 O O . PHE A 1 75 ? 66.201 63.118 107.676 1.00 17.69 106 PHE A O 1
ATOM 641 N N . HIS A 1 76 ? 64.121 63.616 107.042 1.00 13.17 107 HIS A N 1
ATOM 642 C CA . HIS A 1 76 ? 64.111 62.630 105.973 1.00 13.61 107 HIS A CA 1
ATOM 643 C C . HIS A 1 76 ? 64.532 63.257 104.650 1.00 12.32 107 HIS A C 1
ATOM 644 O O . HIS A 1 76 ? 63.992 64.239 104.243 1.00 14.37 107 HIS A O 1
ATOM 651 N N . MET A 1 77 ? 65.500 62.599 104.024 1.00 11.99 108 MET A N 1
ATOM 652 C CA A MET A 1 77 ? 65.897 62.991 102.694 0.31 9.98 108 MET A CA 1
ATOM 653 C CA B MET A 1 77 ? 65.980 62.961 102.697 0.69 11.74 108 MET A CA 1
ATOM 654 C C . MET A 1 77 ? 65.531 61.837 101.785 1.00 11.86 108 MET A C 1
ATOM 655 O O . MET A 1 77 ? 66.111 60.745 101.834 1.00 12.41 108 MET A O 1
ATOM 664 N N A SER A 1 78 ? 64.481 62.066 101.006 0.46 13.22 109 SER A N 1
ATOM 665 N N B SER A 1 78 ? 64.488 62.079 100.993 0.54 12.36 109 SER A N 1
ATOM 666 C CA A SER A 1 78 ? 63.814 60.982 100.313 0.46 14.19 109 SER A CA 1
ATOM 667 C CA B SER A 1 78 ? 63.865 61.002 100.229 0.54 13.66 109 SER A CA 1
ATOM 668 C C A SER A 1 78 ? 63.777 61.232 98.823 0.46 15.86 109 SER A C 1
ATOM 669 C C B SER A 1 78 ? 63.959 61.185 98.719 0.54 12.08 109 SER A C 1
ATOM 670 O O A SER A 1 78 ? 63.524 62.347 98.368 0.46 13.09 109 SER A O 1
ATOM 671 O O B SER A 1 78 ? 63.893 62.301 98.210 0.54 14.06 109 SER A O 1
ATOM 676 N N A VAL A 1 79 ? 64.025 60.178 98.063 0.46 14.13 110 VAL A N 1
ATOM 677 N N B VAL A 1 79 ? 64.107 60.064 98.020 0.54 16.27 110 VAL A N 1
ATOM 678 C CA A VAL A 1 79 ? 63.842 60.235 96.629 0.46 13.87 110 VAL A CA 1
ATOM 679 C CA B VAL A 1 79 ? 63.987 60.007 96.570 0.54 17.67 110 VAL A CA 1
ATOM 680 C C A VAL A 1 79 ? 62.783 59.221 96.233 0.46 16.24 110 VAL A C 1
ATOM 681 C C B VAL A 1 79 ? 62.749 59.177 96.257 0.54 15.31 110 VAL A C 1
ATOM 682 O O A VAL A 1 79 ? 62.760 58.086 96.710 0.46 15.75 110 VAL A O 1
ATOM 683 O O B VAL A 1 79 ? 62.572 58.100 96.821 0.54 16.94 110 VAL A O 1
ATOM 690 N N . VAL A 1 80 ? 61.893 59.655 95.359 1.00 14.94 111 VAL A N 1
ATOM 691 C CA A VAL A 1 80 ? 60.815 58.816 94.868 0.20 16.52 111 VAL A CA 1
ATOM 692 C CA B VAL A 1 80 ? 60.826 58.804 94.863 0.80 16.66 111 VAL A CA 1
ATOM 693 C C . VAL A 1 80 ? 61.218 58.161 93.547 1.00 15.49 111 VAL A C 1
ATOM 694 O O . VAL A 1 80 ? 61.952 58.746 92.749 1.00 16.30 111 VAL A O 1
ATOM 701 N N . ARG A 1 81 ? 60.737 56.940 93.346 1.00 17.54 112 ARG A N 1
ATOM 702 C CA . ARG A 1 81 ? 60.950 56.185 92.126 1.00 20.77 112 ARG A CA 1
ATOM 703 C C . ARG A 1 81 ? 62.422 56.147 91.753 1.00 16.79 112 ARG A C 1
ATOM 704 O O . ARG A 1 81 ? 62.837 56.635 90.691 1.00 19.07 112 ARG A O 1
ATOM 712 N N . ALA A 1 82 ? 63.213 55.581 92.651 1.00 16.27 113 ALA A N 1
ATOM 713 C CA . ALA A 1 82 ? 64.651 55.489 92.474 1.00 14.95 113 ALA A CA 1
ATOM 714 C C . ALA A 1 82 ? 64.989 54.748 91.191 1.00 16.73 113 ALA A C 1
ATOM 715 O O . ALA A 1 82 ? 64.373 53.740 90.856 1.00 17.71 113 ALA A O 1
ATOM 717 N N A ARG A 1 83 ? 65.946 55.280 90.442 0.47 16.78 114 ARG A N 1
ATOM 718 N N B ARG A 1 83 ? 66.001 55.255 90.500 0.53 16.92 114 ARG A N 1
ATOM 719 C CA A ARG A 1 83 ? 66.390 54.651 89.200 0.47 19.86 114 ARG A CA 1
ATOM 720 C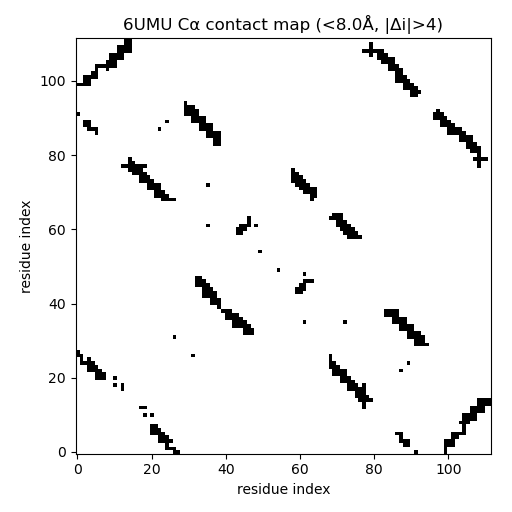 CA B ARG A 1 83 ? 66.468 54.674 89.253 0.53 17.25 114 ARG A CA 1
ATOM 721 C C A ARG A 1 83 ? 67.841 54.207 89.358 0.47 19.32 114 ARG A C 1
ATOM 722 C C B ARG A 1 83 ? 67.857 54.110 89.449 0.53 16.74 114 ARG A C 1
ATOM 723 O O A ARG A 1 83 ? 68.543 54.707 90.237 0.47 16.91 114 ARG A O 1
ATOM 724 O O B ARG A 1 83 ? 68.547 54.452 90.410 0.53 17.00 114 ARG A O 1
ATOM 739 N N . ARG A 1 84 ? 68.281 53.258 88.526 1.00 19.29 115 ARG A N 1
ATOM 740 C CA . ARG A 1 84 ? 69.646 52.739 88.581 1.00 18.24 115 ARG A CA 1
ATOM 741 C C . ARG A 1 84 ? 70.647 53.879 88.645 1.00 16.53 115 ARG A C 1
ATOM 742 O O . ARG A 1 84 ? 71.625 53.814 89.385 1.00 16.80 115 ARG A O 1
ATOM 744 N N A ASN A 1 85 ? 70.383 54.934 87.887 0.36 15.37 116 ASN A N 1
ATOM 745 N N B ASN A 1 85 ? 70.353 54.916 87.869 0.64 17.08 116 ASN A N 1
ATOM 746 C CA A ASN A 1 85 ? 71.305 56.057 87.815 0.36 16.82 116 ASN A CA 1
ATOM 747 C CA B ASN A 1 85 ? 71.208 56.094 87.775 0.64 15.60 116 ASN A CA 1
ATOM 748 C C A ASN A 1 85 ? 71.206 57.040 88.995 0.36 18.02 116 ASN A C 1
ATOM 749 C C B ASN A 1 85 ? 71.256 56.972 89.038 0.64 13.42 116 ASN A C 1
ATOM 750 O O A ASN A 1 85 ? 71.856 58.087 88.973 0.36 24.62 116 ASN A O 1
ATOM 751 O O B ASN A 1 85 ? 71.996 57.902 89.081 0.64 16.21 116 ASN A O 1
ATOM 760 N N . ASP A 1 86 ? 70.398 56.707 90.008 1.00 14.41 117 ASP A N 1
ATOM 761 C CA . ASP A 1 86 ? 70.468 57.377 91.314 1.00 13.50 117 ASP A CA 1
ATOM 762 C C . ASP A 1 86 ? 71.553 56.760 92.202 1.00 14.25 117 ASP A C 1
ATOM 763 O O . ASP A 1 86 ? 71.884 57.308 93.253 1.00 14.60 117 ASP A O 1
ATOM 768 N N . SER A 1 87 ? 72.099 55.613 91.813 1.00 13.49 118 SER A N 1
ATOM 769 C CA . SER A 1 87 ? 73.164 55.007 92.598 1.00 13.65 118 SER A CA 1
ATOM 770 C C . SER A 1 87 ? 74.331 55.971 92.703 1.00 12.92 118 SER A C 1
ATOM 771 O O . SER 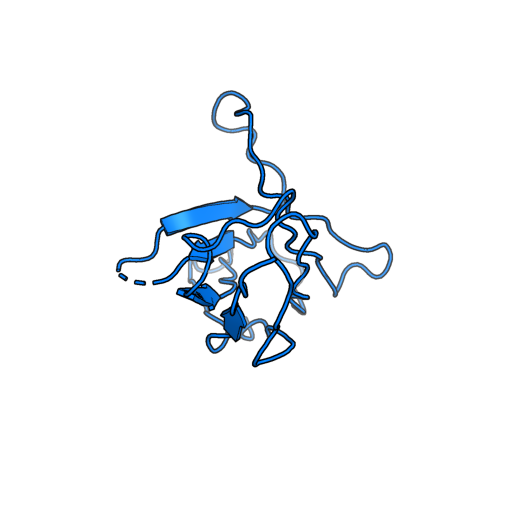A 1 87 ? 74.718 56.591 91.719 1.00 15.69 118 SER A O 1
ATOM 774 N N . GLY A 1 88 ? 74.885 56.101 93.900 1.00 12.77 119 GLY A N 1
ATOM 775 C CA . GLY A 1 88 ? 75.997 57.014 94.099 1.00 13.83 119 GLY A CA 1
ATOM 776 C C . GLY A 1 88 ? 76.126 57.368 95.558 1.00 12.67 119 GLY A C 1
ATOM 777 O O . GLY A 1 88 ? 75.591 56.685 96.421 1.00 14.12 119 GLY A O 1
ATOM 778 N N . THR A 1 89 ? 76.858 58.434 95.841 1.00 13.23 120 THR A N 1
ATOM 779 C CA . THR A 1 89 ? 77.013 58.848 97.225 1.00 13.66 120 THR A CA 1
ATOM 780 C C . THR A 1 89 ? 76.419 60.219 97.444 1.00 12.85 120 THR A C 1
ATOM 781 O O . THR A 1 89 ? 76.339 61.058 96.542 1.00 13.74 120 THR A O 1
ATOM 785 N N . TYR A 1 90 ? 75.985 60.404 98.674 1.00 12.14 121 TYR A N 1
ATOM 786 C CA . TYR A 1 90 ? 75.174 61.527 99.065 1.00 12.31 121 TYR A CA 1
ATOM 787 C C . TYR A 1 90 ? 75.660 61.997 100.427 1.00 12.33 121 TYR A C 1
ATOM 788 O O . TYR A 1 90 ? 76.284 61.230 101.167 1.00 13.90 121 TYR A O 1
ATOM 797 N N . LEU A 1 91 ? 75.333 63.226 100.794 1.00 13.07 122 LEU A N 1
ATOM 798 C CA . LEU A 1 91 ? 75.613 63.680 102.146 1.00 13.79 122 LEU A CA 1
ATOM 799 C C . LEU A 1 91 ? 74.654 64.803 102.494 1.00 12.48 122 LEU A C 1
ATOM 800 O O . LEU A 1 91 ? 73.943 65.314 101.631 1.00 13.74 122 LEU A O 1
ATOM 805 N N . CYS A 1 92 ? 74.639 65.163 103.769 1.00 12.47 123 CYS A N 1
ATOM 806 C CA A CYS A 1 92 ? 73.860 66.264 104.293 0.35 12.80 123 CYS A CA 1
ATOM 807 C CA B CYS A 1 92 ? 73.888 66.342 104.155 0.65 12.35 123 CYS A CA 1
ATOM 808 C C . CYS A 1 92 ? 74.842 67.350 104.740 1.00 13.20 123 CYS A C 1
ATOM 809 O O . CYS A 1 92 ? 75.865 67.021 105.363 1.00 16.98 123 CYS A O 1
ATOM 814 N N . GLY A 1 93 ? 74.546 68.611 104.471 1.00 13.98 124 GLY A N 1
ATOM 815 C CA . GLY A 1 93 ? 75.409 69.685 104.912 1.00 15.36 124 GLY A CA 1
ATOM 816 C C . GLY A 1 93 ? 74.597 70.727 105.640 1.00 14.07 124 GLY A C 1
ATOM 817 O O . GLY A 1 93 ? 73.558 71.153 105.141 1.00 16.05 124 GLY A O 1
ATOM 818 N N . ALA A 1 94 ? 75.056 71.118 106.823 1.00 14.15 125 ALA A N 1
ATOM 819 C CA . ALA A 1 94 ? 74.405 72.152 107.612 1.00 15.07 125 ALA A CA 1
ATOM 820 C C . ALA A 1 94 ? 75.128 73.467 107.417 1.00 14.80 125 ALA A C 1
ATOM 821 O O . ALA A 1 94 ? 76.351 73.524 107.514 1.00 17.95 125 ALA A O 1
ATOM 823 N N . ILE A 1 95 ? 74.369 74.517 107.143 1.00 14.25 126 ILE A N 1
ATOM 824 C CA . ILE A 1 95 ? 74.917 75.850 106.988 1.00 14.83 126 ILE A CA 1
ATOM 825 C C . ILE A 1 95 ? 74.382 76.719 108.098 1.00 15.65 126 ILE A C 1
ATOM 826 O O . ILE A 1 95 ? 73.171 76.924 108.203 1.00 15.71 126 ILE A O 1
ATOM 831 N N . SER A 1 96 ? 75.275 77.201 108.948 1.00 16.52 127 SER A N 1
ATOM 832 C CA A SER A 1 96 ? 74.905 78.177 109.959 0.45 20.72 127 SER A CA 1
ATOM 833 C CA B SER A 1 96 ? 74.877 78.170 109.951 0.55 17.42 127 SER A CA 1
ATOM 834 C C . SER A 1 96 ? 74.814 79.540 109.297 1.00 19.59 127 SER A C 1
ATOM 835 O O . SER A 1 96 ? 75.710 79.923 108.535 1.00 22.57 127 SER A O 1
ATOM 840 N N . LEU A 1 97 ? 73.745 80.271 109.581 1.00 19.17 128 LEU A N 1
ATOM 841 C CA . LEU A 1 97 ? 73.585 81.582 108.994 1.00 21.02 128 LEU A CA 1
ATOM 842 C C . LEU A 1 97 ? 74.001 82.694 109.962 1.00 24.21 128 LEU A C 1
ATOM 843 O O . LEU A 1 97 ? 74.050 83.859 109.583 1.00 26.89 128 LEU A O 1
ATOM 848 N N . ALA A 1 98 ? 74.328 82.313 111.197 1.00 24.94 129 ALA A N 1
ATOM 849 C CA . ALA A 1 98 ? 74.789 83.235 112.234 1.00 30.35 129 ALA A CA 1
ATOM 850 C C . ALA A 1 98 ? 75.338 82.423 113.412 1.00 30.47 129 ALA A C 1
ATOM 851 O O . ALA A 1 98 ? 74.948 81.274 113.604 1.00 34.23 129 ALA A O 1
ATOM 853 N N . PRO A 1 99 ? 76.258 83.005 114.203 1.00 40.27 130 PRO A N 1
ATOM 854 C CA . PRO A 1 99 ? 76.865 84.334 114.057 1.00 39.87 130 PRO A CA 1
ATOM 855 C C . PRO A 1 99 ? 77.898 84.367 112.937 1.00 48.18 130 PRO A C 1
ATOM 856 O O . PRO A 1 99 ? 78.183 85.428 112.388 1.00 47.91 130 PRO A O 1
ATOM 860 N N . LYS A 1 100 ? 78.451 83.207 112.606 1.00 43.55 131 LYS A N 1
ATOM 861 C CA . LYS A 1 100 ? 79.371 83.097 111.485 1.00 47.77 131 LYS A CA 1
ATOM 862 C C . LYS A 1 100 ? 78.793 82.136 110.458 1.00 39.78 131 LYS A C 1
ATOM 863 O O . LYS A 1 100 ? 78.197 81.120 110.815 1.00 43.67 131 LYS A O 1
ATOM 865 N N . VAL A 1 101 ? 78.955 82.465 109.184 1.00 29.62 132 VAL A N 1
ATOM 866 C CA . VAL A 1 101 ? 78.487 81.597 108.118 1.00 26.03 132 VAL A CA 1
ATOM 867 C C . VAL A 1 101 ? 79.498 80.490 107.882 1.00 26.40 132 VAL A C 1
ATOM 868 O O . VAL A 1 101 ? 80.650 80.738 107.549 1.00 29.54 132 VAL A O 1
ATOM 872 N N . GLN A 1 102 ? 79.062 79.256 108.071 1.00 26.20 133 GLN A N 1
ATOM 873 C CA A GLN A 1 102 ? 79.931 78.106 107.886 0.69 28.66 133 GLN A CA 1
ATOM 874 C CA B GLN A 1 102 ? 79.931 78.107 107.879 0.31 28.06 133 GLN A CA 1
ATOM 875 C C . GLN A 1 102 ? 79.098 76.911 107.453 1.00 24.80 133 GLN A C 1
ATOM 876 O O . GLN A 1 102 ? 77.906 76.834 107.762 1.00 23.24 133 GLN A O 1
ATOM 879 N N . ILE A 1 103 ? 79.719 75.990 106.725 1.00 25.56 134 ILE A N 1
ATOM 880 C CA A ILE A 1 103 ? 79.070 74.729 106.407 0.61 22.23 134 ILE A CA 1
ATOM 881 C CA B ILE A 1 103 ? 79.170 74.729 106.407 0.39 26.87 134 ILE A CA 1
ATOM 882 C C . ILE A 1 103 ? 79.831 73.576 107.058 1.00 22.31 134 ILE A C 1
ATOM 883 O O . ILE A 1 103 ? 81.066 73.563 107.084 1.00 25.41 134 ILE A O 1
ATOM 890 N N . LYS A 1 104 ? 79.090 72.643 107.643 1.00 18.71 135 LYS A N 1
ATOM 891 C CA . LYS A 1 104 ? 79.656 71.392 108.134 1.00 18.47 135 LYS A CA 1
ATOM 892 C C . LYS A 1 104 ? 78.904 70.226 107.520 1.00 17.52 135 LYS A C 1
ATOM 893 O O . LYS A 1 104 ? 77.673 70.175 107.528 1.00 17.94 135 LYS A O 1
ATOM 899 N N . GLU A 1 105 ? 79.667 69.288 106.988 1.00 17.58 136 GLU A N 1
ATOM 900 C CA A GLU A 1 105 ? 79.120 68.163 106.258 0.61 16.88 136 GLU A CA 1
ATOM 901 C CA B GLU A 1 105 ? 79.220 68.163 106.258 0.39 19.72 136 GLU A CA 1
ATOM 902 C C . GLU A 1 105 ? 79.100 66.903 107.098 1.00 15.56 136 GLU A C 1
ATOM 903 O O . GLU A 1 105 ? 79.993 66.668 107.928 1.00 16.23 136 GLU A O 1
ATOM 910 N N . SER A 1 106 ? 78.092 66.072 106.850 1.00 14.12 137 SER A N 1
ATOM 911 C CA . SER A 1 106 ? 78.086 64.714 107.351 1.00 13.81 137 SER A CA 1
ATOM 912 C C . SER A 1 106 ? 79.127 63.892 106.609 1.00 13.49 137 SER A C 1
ATOM 913 O O . SER A 1 106 ? 79.708 64.344 105.623 1.00 14.99 137 SER A O 1
ATOM 916 N N . LEU A 1 107 ? 79.340 62.664 107.059 1.00 13.53 138 LEU A N 1
ATOM 917 C CA . LEU A 1 107 ? 80.035 61.714 106.213 1.00 14.24 138 LEU A CA 1
ATOM 918 C C . LEU A 1 107 ? 79.096 61.317 105.080 1.00 13.40 138 LEU A C 1
ATOM 919 O O . LEU A 1 107 ? 77.875 61.524 105.145 1.00 14.30 138 LEU A O 1
ATOM 924 N N . ARG A 1 108 ? 79.644 60.724 104.032 1.00 14.60 139 ARG A N 1
ATOM 925 C CA . ARG A 1 108 ? 78.795 60.288 102.933 1.00 14.78 139 ARG A CA 1
ATOM 926 C C . ARG A 1 108 ? 77.970 59.050 103.285 1.00 16.19 139 ARG A C 1
ATOM 927 O O . ARG A 1 108 ? 78.311 58.281 104.183 1.00 16.93 139 ARG A O 1
ATOM 935 N N . ALA A 1 109 ? 76.871 58.868 102.569 1.00 15.86 140 ALA A N 1
ATOM 936 C CA . ALA A 1 109 ? 76.141 57.605 102.569 1.00 15.81 140 ALA A CA 1
ATOM 937 C C . ALA A 1 109 ? 76.020 57.162 101.107 1.00 15.57 140 ALA A C 1
ATOM 938 O O . ALA A 1 109 ? 76.007 57.992 100.187 1.00 17.70 140 ALA A O 1
ATOM 940 N N . GLU A 1 110 ? 75.941 55.854 100.890 1.00 15.45 141 GLU A N 1
ATOM 941 C CA . GLU A 1 110 ? 75.813 55.314 99.547 1.00 14.01 141 GLU A CA 1
ATOM 942 C C . GLU A 1 110 ? 74.410 54.795 99.307 1.00 13.38 141 GLU A C 1
ATOM 943 O O . GLU A 1 110 ? 73.837 54.097 100.154 1.00 14.64 141 GLU A O 1
ATOM 949 N N . LEU A 1 111 ? 73.873 55.128 98.137 1.00 13.02 142 LEU A N 1
ATOM 950 C CA . LEU A 1 111 ? 72.638 54.531 97.646 1.00 12.97 142 LEU A CA 1
ATOM 951 C C . LEU A 1 111 ? 73.008 53.568 96.527 1.00 13.06 142 LEU A C 1
ATOM 952 O O . LEU A 1 111 ? 73.721 53.935 95.576 1.00 13.51 142 LEU A O 1
ATOM 957 N N . ARG A 1 112 ? 72.535 52.333 96.640 1.00 13.93 143 ARG A N 1
ATOM 958 C CA A ARG A 1 112 ? 72.701 51.346 95.591 0.56 16.10 143 ARG A CA 1
ATOM 959 C CA C ARG A 1 112 ? 72.679 51.360 95.567 0.44 14.97 143 ARG A CA 1
ATOM 960 C C . ARG A 1 112 ? 71.301 50.970 95.115 1.00 15.63 143 ARG A C 1
ATOM 961 O O . ARG A 1 112 ? 70.501 50.481 95.904 1.00 18.86 143 ARG A O 1
ATOM 976 N N . VAL A 1 113 ? 71.016 51.207 93.839 1.00 16.24 144 VAL A N 1
ATOM 977 C CA . VAL A 1 113 ? 69.711 50.890 93.283 1.00 16.83 144 VAL A CA 1
ATOM 978 C C . VAL A 1 113 ? 69.870 49.716 92.337 1.00 21.07 144 VAL A C 1
ATOM 979 O O . VAL A 1 113 ? 70.539 49.817 91.310 1.00 23.65 144 VAL A O 1
ATOM 983 N N . THR A 1 114 ? 69.248 48.600 92.692 1.00 20.56 145 THR A N 1
ATOM 984 C CA . THR A 1 114 ? 69.463 47.344 91.988 1.00 23.95 145 THR A CA 1
ATOM 985 C C . THR A 1 114 ? 68.383 47.081 90.944 1.00 24.55 145 THR A C 1
ATOM 986 O O . THR A 1 114 ? 67.292 47.641 91.000 1.00 23.35 145 THR A O 1
ATOM 990 N N . GLU A 1 115 ? 68.693 46.214 89.990 1.00 27.38 146 GLU A N 1
ATOM 991 C CA . GLU A 1 115 ? 67.774 45.933 88.888 1.00 29.06 146 GLU A CA 1
ATOM 992 C C . GLU A 1 115 ? 66.524 45.170 89.335 1.00 31.40 146 GLU A C 1
ATOM 993 O O . GLU A 1 115 ? 66.589 44.315 90.220 1.00 33.08 146 GLU A O 1
ATOM 995 N N . ARG A 1 116 ? 65.387 45.494 88.721 1.00 31.67 147 ARG A N 1
ATOM 996 C CA . ARG A 1 116 ? 64.134 44.785 88.980 1.00 38.10 147 ARG A CA 1
ATOM 997 C C . ARG A 1 116 ? 64.241 43.330 88.547 1.00 39.30 147 ARG A C 1
ATOM 998 O O . ARG A 1 116 ? 64.818 43.038 87.503 1.00 41.53 147 ARG A O 1
#

Solvent-accessible surface area: 6659 Å² total; per-residue (Å²): 81,89,79,3,88,20,55,58,77,82,33,78,19,53,54,45,65,98,3,52,1,34,0,22,7,70,83,70,119,59,72,34,37,0,12,1,26,70,58,128,75,76,109,30,20,20,42,67,105,73,148,94,121,117,78,94,139,72,64,35,161,19,52,76,51,144,90,29,117,16,0,65,0,25,2,78,177,2,131,61,93,2,42,26,39,0,4,0,0,0,37,14,86,33,135,67,118,42,82,81,84,8,157,130,2,59,1,106,11,56,89,147

Organism: Homo sapiens (NCBI:txid9606)

Sequence (112 aa):
MMNPPPTFSSSPALLVVTTEEGDNNATFTCCSSFSSNTSSESSFVLLNWYRMMQPDKLAAFPPEEDDRSQPGQDSRFFRRVTTQLPNGRDFHMMSSVVVVRARRRNNDSGTYLCCGAISSLAPKVQQIIKEESLRAELRRVTER

Nearest PDB structures (foldseek):
  6umu-assembly1_A  TM=1.009E+00  e=1.146E-22  Homo sapiens
  6umv-assembly1_A  TM=1.002E+00  e=1.157E-21  Homo sapiens
  7wsl-assembly1_D  TM=9.403E-01  e=3.484E-18  Homo sapiens
  7wvm-assembly1_E  TM=9.344E-01  e=1.336E-17  Homo sapiens
  8as0-assembly3_I  TM=9.315E-01  e=1.946E-17  Homo sapiens